Protein AF-A0A450WK95-F1 (afdb_monomer_lite)

Structure (mmCIF, N/CA/C/O backbone):
data_AF-A0A450WK95-F1
#
_entry.id   AF-A0A450WK95-F1
#
loop_
_atom_site.group_PDB
_atom_site.id
_atom_site.type_symbol
_atom_site.label_atom_id
_atom_site.label_alt_id
_atom_site.label_comp_id
_atom_site.label_asym_id
_atom_site.label_entity_id
_atom_site.label_seq_id
_atom_site.pdbx_PDB_ins_code
_atom_site.Cartn_x
_atom_site.Cartn_y
_atom_site.Cartn_z
_atom_site.occupancy
_atom_site.B_iso_or_equiv
_atom_site.auth_seq_id
_atom_site.auth_comp_id
_atom_site.auth_asym_id
_atom_site.auth_atom_id
_atom_site.pdbx_PDB_model_num
ATOM 1 N N . MET A 1 1 ? -10.518 27.327 15.192 1.00 36.97 1 MET A N 1
ATOM 2 C CA . MET A 1 1 ? -9.551 26.587 14.345 1.00 36.97 1 MET A CA 1
ATOM 3 C C . MET A 1 1 ? -9.726 25.100 14.624 1.00 36.97 1 MET A C 1
ATOM 5 O O . MET A 1 1 ? -9.464 24.674 15.739 1.00 36.97 1 MET A O 1
ATOM 9 N N . TRP A 1 2 ? -10.289 24.342 13.680 1.00 38.38 2 TRP A N 1
ATOM 10 C CA . TRP A 1 2 ? -10.751 22.959 13.871 1.00 38.38 2 TRP A CA 1
ATOM 11 C C . TRP A 1 2 ? -9.592 21.970 14.112 1.00 38.38 2 TRP A C 1
ATOM 13 O O . TRP A 1 2 ? -9.174 21.252 13.209 1.00 38.38 2 TRP A O 1
ATOM 23 N N . LYS A 1 3 ? -9.077 21.894 15.345 1.00 41.16 3 LYS A N 1
ATOM 24 C CA . LYS A 1 3 ? -8.392 20.694 15.849 1.00 41.16 3 LYS A CA 1
ATOM 25 C C . LYS A 1 3 ? -9.457 19.696 16.312 1.00 41.16 3 LYS A C 1
ATOM 27 O O . LYS A 1 3 ? -9.735 19.563 17.499 1.00 41.16 3 LYS A O 1
ATOM 32 N N . GLY A 1 4 ? -10.090 19.027 15.353 1.00 50.75 4 GLY A N 1
ATOM 33 C CA . GLY A 1 4 ? -10.921 17.861 15.629 1.00 50.75 4 GLY A CA 1
ATOM 34 C C . GLY A 1 4 ? -10.053 16.660 16.012 1.00 50.75 4 GLY A C 1
ATOM 35 O O . GLY A 1 4 ? -9.305 16.145 15.186 1.00 50.75 4 GLY A O 1
ATOM 36 N N . SER A 1 5 ? -10.151 16.261 17.281 1.00 66.12 5 SER A N 1
ATOM 37 C CA . SER A 1 5 ? -10.325 14.867 17.718 1.00 66.12 5 SER A CA 1
ATOM 38 C C . SER A 1 5 ? -9.433 13.786 17.076 1.00 66.12 5 SER A C 1
ATOM 40 O O . SER A 1 5 ? -9.792 13.141 16.095 1.00 66.12 5 SER A O 1
ATOM 42 N N . ASN A 1 6 ? -8.301 13.499 17.734 1.00 72.25 6 ASN A N 1
ATOM 43 C CA . ASN A 1 6 ? -7.588 12.208 17.769 1.00 72.25 6 ASN A CA 1
ATOM 44 C C . ASN A 1 6 ? -7.169 11.527 16.445 1.00 72.25 6 ASN A C 1
ATOM 46 O O . ASN A 1 6 ? -6.565 10.460 16.517 1.00 72.25 6 ASN A O 1
ATOM 50 N N . CYS A 1 7 ? -7.431 12.087 15.258 1.00 85.94 7 CYS A N 1
ATOM 51 C CA . CYS A 1 7 ? -6.988 11.570 13.951 1.00 85.94 7 CYS A CA 1
ATOM 52 C C . CYS A 1 7 ? -7.193 10.047 13.797 1.00 85.94 7 CYS A C 1
ATOM 54 O O . CYS A 1 7 ? -6.270 9.308 13.463 1.00 85.94 7 CYS A O 1
ATOM 56 N N . HIS A 1 8 ? -8.401 9.565 14.110 1.00 86.25 8 HIS A N 1
ATOM 57 C CA . HIS A 1 8 ? -8.725 8.132 14.193 1.00 86.25 8 HIS A CA 1
ATOM 58 C C . HIS A 1 8 ? -8.556 7.361 12.877 1.00 86.25 8 HIS A C 1
ATOM 60 O O . HIS A 1 8 ? -8.279 6.162 12.913 1.00 86.25 8 HIS A O 1
ATOM 66 N N . CYS A 1 9 ? -8.674 8.050 11.742 1.00 88.62 9 CYS A N 1
ATOM 67 C CA . CYS A 1 9 ? -8.510 7.473 10.413 1.00 88.62 9 CYS A CA 1
ATOM 68 C C . CYS A 1 9 ? -7.045 7.211 10.041 1.00 88.62 9 CYS A C 1
ATOM 70 O O . CYS A 1 9 ? -6.789 6.345 9.210 1.00 88.62 9 CYS A O 1
ATOM 72 N N . ASP A 1 10 ? -6.095 7.936 10.638 1.00 91.56 10 ASP A N 1
ATOM 73 C CA . ASP A 1 10 ? -4.665 7.784 10.377 1.00 91.56 10 ASP A CA 1
ATOM 74 C C . ASP A 1 10 ? -4.066 6.737 11.320 1.00 91.56 10 ASP A C 1
ATOM 76 O O . ASP A 1 10 ? -4.129 6.859 12.548 1.00 91.56 10 ASP A O 1
ATOM 80 N N . ALA A 1 11 ? -3.399 5.731 10.759 1.00 91.12 11 ALA A N 1
ATOM 81 C CA . ALA A 1 11 ? -2.652 4.751 11.540 1.00 91.12 11 ALA A CA 1
ATOM 82 C C . ALA A 1 11 ? -1.567 5.407 12.419 1.00 91.12 11 ALA A C 1
ATOM 84 O O . ALA A 1 11 ? -1.266 4.905 13.505 1.00 91.12 11 ALA A O 1
ATOM 85 N N . SER A 1 12 ? -1.020 6.556 12.007 1.00 88.75 12 SER A N 1
ATOM 86 C CA . SER A 1 12 ? -0.011 7.302 12.772 1.00 88.75 12 SER A CA 1
ATOM 87 C C . SER A 1 12 ? -0.597 8.315 13.760 1.00 88.75 12 SER A C 1
ATOM 89 O O . SER A 1 12 ? 0.159 8.848 14.569 1.00 88.75 12 SER A O 1
ATOM 91 N N . ARG A 1 13 ? -1.913 8.580 13.724 1.00 88.38 13 ARG A N 1
ATOM 92 C CA . ARG A 1 13 ? -2.605 9.590 14.554 1.00 88.38 13 ARG A CA 1
ATOM 93 C C . ARG A 1 13 ? -2.075 11.022 14.405 1.00 88.38 13 ARG A C 1
ATOM 95 O O . ARG A 1 13 ? -2.223 11.828 15.321 1.00 88.38 13 ARG A O 1
ATOM 102 N N . ARG A 1 14 ? -1.451 11.356 13.276 1.00 89.19 14 ARG A N 1
ATOM 103 C CA . ARG A 1 14 ? -0.835 12.673 13.049 1.00 89.19 14 ARG A CA 1
ATOM 104 C C . ARG A 1 14 ? -1.712 13.579 12.206 1.00 89.19 14 ARG A C 1
ATOM 106 O O . ARG A 1 14 ? -1.735 14.785 12.436 1.00 89.19 14 ARG A O 1
ATOM 113 N N . LEU A 1 15 ? -2.395 13.005 11.219 1.00 90.62 15 LEU A N 1
ATOM 114 C CA . LEU A 1 15 ? -3.121 13.770 10.215 1.00 90.62 15 LEU A CA 1
ATOM 115 C C . LEU A 1 15 ? -4.631 13.522 10.316 1.00 90.62 15 LEU A C 1
ATOM 117 O O . LEU A 1 15 ? -5.055 12.365 10.334 1.00 90.62 15 LEU A O 1
ATOM 121 N N . PRO A 1 16 ? -5.470 14.577 10.332 1.00 91.06 16 PRO A N 1
ATOM 122 C CA . PRO A 1 16 ? -6.898 14.405 10.100 1.00 91.06 16 PRO A CA 1
ATOM 123 C C . PRO A 1 16 ? -7.137 13.941 8.657 1.00 91.06 16 PRO A C 1
ATOM 125 O O . PRO A 1 16 ? -6.295 14.139 7.779 1.00 91.06 16 PRO A O 1
ATOM 128 N N . PHE A 1 17 ? -8.315 13.377 8.391 1.00 89.44 17 PHE A N 1
ATOM 129 C CA . PHE A 1 17 ? -8.663 12.814 7.082 1.00 89.44 17 PHE A CA 1
ATOM 130 C C . PHE A 1 17 ? -8.422 13.784 5.911 1.00 89.44 17 PHE A C 1
ATOM 132 O O . PHE A 1 17 ? -7.827 13.410 4.904 1.00 89.44 17 PHE A O 1
ATOM 139 N N . SER A 1 18 ? -8.793 15.057 6.064 1.00 92.00 18 SER A N 1
ATOM 140 C CA . SER A 1 18 ? -8.560 16.092 5.047 1.00 92.00 18 SER A CA 1
ATOM 141 C C . SER A 1 18 ? -7.074 16.311 4.743 1.00 92.00 18 SER A C 1
ATOM 143 O O . SER A 1 18 ? -6.690 16.474 3.586 1.00 92.00 18 SER A O 1
ATOM 145 N N . ALA A 1 19 ? -6.213 16.263 5.761 1.00 93.00 19 ALA A N 1
ATOM 146 C CA . ALA A 1 19 ? -4.771 16.383 5.580 1.00 93.00 19 ALA A CA 1
ATOM 147 C C . ALA A 1 19 ? -4.160 15.114 4.966 1.00 93.00 19 ALA A C 1
ATOM 149 O O . ALA A 1 19 ? -3.219 15.219 4.181 1.00 93.00 19 ALA A O 1
ATOM 150 N N . MET A 1 20 ? -4.712 13.931 5.264 1.00 93.75 20 MET A N 1
ATOM 151 C CA . MET A 1 20 ? -4.327 12.688 4.588 1.00 93.75 20 MET A CA 1
ATOM 152 C C . MET A 1 20 ? -4.628 12.751 3.090 1.00 93.75 20 MET A C 1
ATOM 154 O O . MET A 1 20 ? -3.765 12.408 2.288 1.00 93.75 20 MET A O 1
ATOM 158 N N . LEU A 1 21 ? -5.809 13.244 2.703 1.00 93.75 21 LEU A N 1
ATOM 159 C CA . LEU A 1 21 ? -6.152 13.455 1.294 1.00 93.75 21 LEU A CA 1
ATOM 160 C C . LEU A 1 21 ? -5.193 14.444 0.623 1.00 93.75 21 LEU A C 1
ATOM 162 O O . LEU A 1 21 ? -4.692 14.174 -0.465 1.00 93.75 21 LEU A O 1
ATOM 166 N N . GLY A 1 22 ? -4.871 15.553 1.298 1.00 95.12 22 GLY A N 1
ATOM 167 C CA . GLY A 1 22 ? -3.876 16.508 0.807 1.00 95.12 22 GLY A CA 1
ATOM 168 C C . GLY A 1 22 ? -2.486 15.886 0.624 1.00 95.12 22 GLY A C 1
ATOM 169 O O . GLY A 1 22 ? -1.809 16.176 -0.361 1.00 95.12 22 GLY A O 1
ATOM 170 N N . LEU A 1 23 ? -2.061 15.005 1.536 1.00 94.06 23 LEU A N 1
ATOM 171 C CA . LEU A 1 23 ? -0.796 14.276 1.419 1.00 94.06 23 LEU A CA 1
ATOM 172 C C . LEU A 1 23 ? -0.819 13.271 0.261 1.00 94.06 23 LEU A C 1
ATOM 174 O O . LEU A 1 23 ? 0.139 13.212 -0.506 1.00 94.06 23 LEU A O 1
ATOM 178 N N . ALA A 1 24 ? -1.908 12.517 0.112 1.00 94.25 24 ALA A N 1
ATOM 179 C CA . ALA A 1 24 ? -2.086 11.572 -0.985 1.00 94.25 24 ALA A CA 1
ATOM 180 C C . ALA A 1 24 ? -2.036 12.288 -2.343 1.00 94.25 24 ALA A C 1
ATOM 182 O O . ALA A 1 24 ? -1.280 11.883 -3.221 1.00 94.25 24 ALA A O 1
ATOM 183 N N . MET A 1 25 ? -2.743 13.413 -2.484 1.00 94.12 25 MET A N 1
ATOM 184 C CA . MET A 1 25 ? -2.718 14.212 -3.710 1.00 94.12 25 MET A CA 1
ATOM 185 C C . MET A 1 25 ? -1.311 14.733 -4.030 1.00 94.12 25 MET A C 1
ATOM 187 O O . MET A 1 25 ? -0.877 14.671 -5.174 1.00 94.12 25 MET A O 1
ATOM 191 N N . ARG A 1 26 ? -0.553 15.200 -3.028 1.00 92.94 26 ARG A N 1
ATOM 192 C CA . ARG A 1 26 ? 0.845 15.622 -3.234 1.00 92.94 26 ARG A CA 1
ATOM 193 C C . ARG A 1 26 ? 1.740 14.464 -3.669 1.00 92.94 26 ARG A C 1
ATOM 195 O O . ARG A 1 26 ? 2.560 14.659 -4.558 1.00 92.94 26 ARG A O 1
ATOM 202 N N . SER A 1 27 ? 1.569 13.278 -3.078 1.00 90.50 27 SER A N 1
ATOM 203 C CA . SER A 1 27 ? 2.288 12.067 -3.502 1.00 90.50 27 SER A CA 1
ATOM 204 C C . SER A 1 27 ? 2.005 11.749 -4.968 1.00 90.50 27 SER A C 1
ATOM 206 O O . SER A 1 27 ? 2.937 11.494 -5.725 1.00 90.50 27 SER A O 1
ATOM 208 N N . PHE A 1 28 ? 0.741 11.845 -5.384 1.00 90.62 28 PHE A N 1
ATOM 209 C CA . PHE A 1 28 ? 0.352 11.633 -6.774 1.00 90.62 28 PHE A CA 1
ATOM 210 C C . PHE A 1 28 ? 0.951 12.683 -7.712 1.00 90.62 28 PHE A C 1
ATOM 212 O O . PHE A 1 28 ? 1.536 12.332 -8.725 1.00 90.62 28 PHE A O 1
ATOM 219 N N . LEU A 1 29 ? 0.880 13.967 -7.359 1.00 89.06 29 LEU A N 1
ATOM 220 C CA . LEU A 1 29 ? 1.415 15.044 -8.196 1.00 89.06 29 LEU A CA 1
ATOM 221 C C . LEU A 1 29 ? 2.944 15.005 -8.331 1.00 89.06 29 LEU A C 1
ATOM 223 O O . LEU A 1 29 ? 3.469 15.359 -9.379 1.00 89.06 29 LEU A O 1
ATOM 227 N N . MET A 1 30 ? 3.663 14.605 -7.279 1.00 85.44 30 MET A N 1
ATOM 228 C CA . MET A 1 30 ? 5.129 14.548 -7.300 1.00 85.44 30 MET A CA 1
ATOM 229 C C . MET A 1 30 ? 5.665 13.232 -7.869 1.00 85.44 30 MET A C 1
ATOM 231 O O . MET A 1 30 ? 6.707 13.222 -8.516 1.00 85.44 30 MET A O 1
ATOM 235 N N . GLY A 1 31 ? 4.997 12.115 -7.575 1.00 78.12 31 GLY A N 1
ATOM 236 C CA . GLY A 1 31 ? 5.483 10.770 -7.881 1.00 78.12 31 GLY A CA 1
ATOM 237 C C . GLY A 1 31 ? 4.694 10.018 -8.949 1.00 78.12 31 GLY A C 1
ATOM 238 O O . GLY A 1 31 ? 5.181 8.988 -9.404 1.00 78.12 31 GLY A O 1
ATOM 239 N N . GLY A 1 32 ? 3.508 10.496 -9.333 1.00 87.06 32 GLY A N 1
ATOM 240 C CA . GLY A 1 32 ? 2.567 9.802 -10.225 1.00 87.06 32 GLY A CA 1
ATOM 241 C C . GLY A 1 32 ? 1.784 8.669 -9.554 1.00 87.06 32 GLY A C 1
ATOM 242 O O . GLY A 1 32 ? 1.086 7.911 -10.223 1.00 87.06 32 GLY A O 1
ATOM 243 N N . GLU A 1 33 ? 1.919 8.513 -8.235 1.00 90.12 33 GLU A N 1
ATOM 244 C CA . GLU A 1 33 ? 1.431 7.336 -7.522 1.00 90.12 33 GLU A CA 1
ATOM 245 C C . GLU A 1 33 ? 1.085 7.620 -6.054 1.00 90.12 33 GLU A C 1
ATOM 247 O O . GLU A 1 33 ? 1.651 8.491 -5.379 1.00 90.12 33 GLU A O 1
ATOM 252 N N . ILE A 1 34 ? 0.140 6.835 -5.544 1.00 93.62 34 ILE A N 1
ATOM 253 C CA . ILE A 1 34 ? -0.278 6.819 -4.146 1.00 93.62 34 ILE A CA 1
ATOM 254 C C . ILE A 1 34 ? -0.213 5.380 -3.661 1.00 93.62 34 ILE A C 1
ATOM 256 O O . ILE A 1 34 ? -0.862 4.495 -4.220 1.00 93.62 34 ILE A O 1
ATOM 260 N N . LEU A 1 35 ? 0.509 5.171 -2.564 1.00 94.12 35 LEU A N 1
ATOM 261 C CA . LEU A 1 35 ? 0.550 3.901 -1.859 1.00 94.12 35 LEU A CA 1
ATOM 262 C C . LEU A 1 35 ? 0.008 4.081 -0.442 1.00 94.12 35 LEU A C 1
ATOM 264 O O . LEU A 1 35 ? 0.453 4.947 0.314 1.00 94.12 35 LEU A O 1
ATOM 268 N N . ALA A 1 36 ? -0.950 3.246 -0.059 1.00 95.75 36 ALA A N 1
ATOM 269 C CA . ALA A 1 36 ? -1.476 3.210 1.293 1.00 95.75 36 ALA A CA 1
ATOM 270 C C . ALA A 1 36 ? -1.866 1.790 1.714 1.00 95.75 36 ALA A C 1
ATOM 272 O O . ALA A 1 36 ? -2.217 0.949 0.888 1.00 95.75 36 ALA A O 1
ATOM 273 N N . THR A 1 37 ? -1.838 1.526 3.016 1.00 95.69 37 THR A N 1
ATOM 274 C CA . THR A 1 37 ? -2.309 0.271 3.610 1.00 95.69 37 THR A CA 1
ATOM 275 C C . THR A 1 37 ? -3.508 0.520 4.515 1.00 95.69 37 THR A C 1
ATOM 277 O O . THR A 1 37 ? -3.575 1.520 5.228 1.00 95.69 37 THR A O 1
ATOM 280 N N . ALA A 1 38 ? -4.469 -0.400 4.484 1.00 94.75 38 ALA A N 1
ATOM 281 C CA . ALA A 1 38 ? -5.612 -0.441 5.384 1.00 94.75 38 ALA A CA 1
ATOM 282 C C . ALA A 1 38 ? -5.301 -1.397 6.543 1.00 94.75 38 ALA A C 1
ATOM 284 O O . 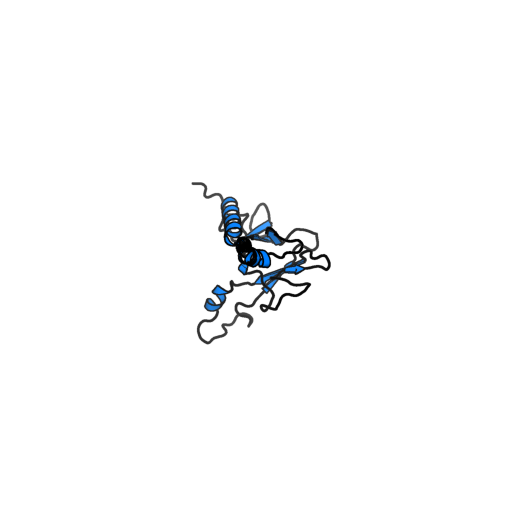ALA A 1 38 ? -5.452 -2.616 6.445 1.00 94.75 38 ALA A O 1
ATOM 285 N N . GLU A 1 39 ? -4.845 -0.834 7.652 1.00 91.81 39 GLU A N 1
ATOM 286 C CA . GLU A 1 39 ? -4.517 -1.557 8.874 1.00 91.81 39 GLU A CA 1
ATOM 287 C C . GLU A 1 39 ? -5.777 -1.817 9.713 1.00 91.81 39 GLU A C 1
ATOM 289 O O . GLU A 1 39 ? -6.789 -1.116 9.606 1.00 91.81 39 GLU A O 1
ATOM 294 N N . TRP A 1 40 ? -5.738 -2.863 10.540 1.00 91.19 40 TRP A N 1
ATOM 295 C CA . TRP A 1 40 ? -6.796 -3.181 11.498 1.00 91.19 40 TRP A CA 1
ATOM 296 C C . TRP A 1 40 ? -6.250 -3.050 12.915 1.00 91.19 40 TRP A C 1
ATOM 298 O O . TRP A 1 40 ? -5.424 -3.844 13.352 1.00 91.19 40 TRP A O 1
ATOM 308 N N . LEU A 1 41 ? -6.699 -2.020 13.621 1.00 89.44 41 LEU A N 1
ATOM 309 C CA . LEU A 1 41 ? -6.172 -1.583 14.904 1.00 89.44 41 LEU A CA 1
ATOM 310 C C . LEU A 1 41 ? -7.326 -1.514 15.914 1.00 89.44 41 LEU A C 1
ATOM 312 O O . LEU A 1 41 ? -7.833 -0.437 16.226 1.00 89.44 41 LEU A O 1
ATOM 316 N N . SER A 1 42 ? -7.753 -2.678 16.411 1.00 83.75 42 SER A N 1
ATOM 317 C CA . SER A 1 42 ? -8.900 -2.826 17.326 1.00 83.75 42 SER A CA 1
ATOM 318 C C . SER A 1 42 ? -8.690 -2.150 18.683 1.00 83.75 42 SER A C 1
ATOM 320 O O . SER A 1 42 ? -9.620 -1.582 19.246 1.00 83.75 42 SER A O 1
ATOM 322 N N . ASN A 1 43 ? -7.457 -2.136 19.190 1.00 79.12 43 ASN A N 1
ATOM 323 C CA . ASN A 1 43 ? -7.154 -1.740 20.573 1.00 79.12 43 ASN A CA 1
ATOM 324 C C . ASN A 1 43 ? -6.943 -0.228 20.740 1.00 79.12 43 ASN A C 1
ATOM 326 O O . ASN A 1 43 ? -6.163 0.218 21.574 1.00 79.12 43 ASN A O 1
ATOM 330 N N . ARG A 1 44 ? -7.589 0.578 19.895 1.00 77.25 44 ARG A N 1
ATOM 331 C CA . ARG A 1 44 ? -7.354 2.023 19.815 1.00 77.25 44 ARG A CA 1
ATOM 332 C C . ARG A 1 44 ? -8.461 2.887 20.422 1.00 77.25 44 ARG A C 1
ATOM 334 O O . ARG A 1 44 ? -8.329 4.107 20.376 1.00 77.25 44 ARG A O 1
ATOM 341 N N . GLY A 1 45 ? -9.507 2.272 20.984 1.00 73.81 45 GLY A N 1
ATOM 342 C CA . GLY A 1 45 ? -10.632 2.982 21.610 1.00 73.81 45 GLY A CA 1
ATOM 343 C C . GLY A 1 45 ? -11.485 3.765 20.607 1.00 73.81 45 GLY A C 1
ATOM 344 O O . GLY A 1 45 ? -12.023 4.818 20.932 1.00 73.81 45 GLY A O 1
ATOM 345 N N . ASN A 1 46 ? -11.551 3.290 19.362 1.00 75.38 46 ASN A N 1
ATOM 346 C CA . ASN A 1 46 ? -12.232 3.955 18.255 1.00 75.38 46 ASN A CA 1
ATOM 347 C C . ASN A 1 46 ? -13.567 3.273 17.959 1.00 75.38 46 ASN A C 1
ATOM 349 O O . ASN A 1 46 ? -13.678 2.061 18.106 1.00 75.38 46 ASN A O 1
ATOM 353 N N . TYR A 1 47 ? -14.513 4.019 17.384 1.00 80.44 47 TYR A N 1
ATOM 354 C CA . TYR A 1 47 ? -15.743 3.452 16.813 1.00 80.44 47 TYR A CA 1
ATOM 355 C C . TYR A 1 47 ? -15.488 2.444 15.677 1.00 80.44 47 TYR A C 1
ATOM 357 O O . TYR A 1 47 ? -16.351 1.634 15.361 1.00 80.44 47 TYR A O 1
ATOM 365 N N . TYR A 1 48 ? -14.311 2.493 15.049 1.00 85.50 48 TYR A N 1
ATOM 366 C CA . TYR A 1 48 ? -13.906 1.598 13.972 1.00 85.50 48 TYR A CA 1
ATOM 367 C C . TYR A 1 48 ? -12.441 1.183 14.129 1.00 85.50 48 TYR A C 1
ATOM 369 O O . TYR A 1 48 ? -11.585 1.979 14.518 1.00 85.50 48 TYR A O 1
ATOM 377 N N . ALA A 1 49 ? -12.138 -0.065 13.775 1.00 89.88 49 ALA A N 1
ATOM 378 C CA . ALA A 1 49 ? -10.781 -0.604 13.848 1.00 89.88 49 ALA A CA 1
ATOM 379 C C . ALA A 1 49 ? -9.941 -0.308 12.593 1.00 89.88 49 ALA A C 1
ATOM 381 O O . ALA A 1 49 ? -8.719 -0.408 12.634 1.00 89.88 49 ALA A O 1
ATOM 382 N N . THR A 1 50 ? -10.563 0.041 11.463 1.00 90.00 50 THR A N 1
ATOM 383 C CA . THR A 1 50 ? -9.826 0.278 10.212 1.00 90.00 50 THR A CA 1
ATOM 384 C C . THR A 1 50 ? -9.104 1.623 10.243 1.00 90.00 50 THR A C 1
ATOM 386 O O . THR A 1 50 ? -9.747 2.658 10.370 1.00 90.00 50 THR A O 1
ATOM 389 N N . ALA A 1 51 ? -7.787 1.619 10.060 1.00 92.25 51 ALA A N 1
ATOM 390 C CA . ALA A 1 51 ? -6.988 2.832 9.921 1.00 92.25 51 ALA A CA 1
ATOM 391 C C . ALA A 1 51 ? -6.175 2.784 8.627 1.00 92.25 51 ALA A C 1
ATOM 393 O O . ALA A 1 51 ? -5.716 1.724 8.212 1.00 92.25 51 ALA A O 1
ATOM 394 N N . ILE A 1 52 ? -5.993 3.933 7.986 1.00 93.81 52 ILE A N 1
ATOM 395 C CA . ILE A 1 52 ? -5.230 4.052 6.747 1.00 93.81 52 ILE A CA 1
ATOM 396 C C . ILE A 1 52 ? -3.838 4.573 7.088 1.00 93.81 52 ILE A C 1
ATOM 398 O O . ILE A 1 52 ? -3.681 5.535 7.842 1.00 93.81 52 ILE A O 1
ATOM 402 N N . ARG A 1 53 ? -2.816 3.957 6.505 1.00 94.00 53 ARG A N 1
ATOM 403 C CA . ARG A 1 53 ? -1.437 4.429 6.559 1.00 94.00 53 ARG A CA 1
ATOM 404 C C . ARG A 1 53 ? -0.991 4.778 5.150 1.00 94.00 53 ARG A C 1
ATOM 406 O O . ARG A 1 53 ? -0.878 3.895 4.309 1.00 94.00 53 ARG A O 1
ATOM 413 N N . ILE A 1 54 ? -0.728 6.056 4.892 1.00 94.62 54 ILE A N 1
ATOM 414 C CA . ILE A 1 54 ? -0.095 6.477 3.636 1.00 94.62 54 ILE A CA 1
ATOM 415 C C . ILE A 1 54 ? 1.392 6.143 3.736 1.00 94.62 54 ILE A C 1
ATOM 417 O O . ILE A 1 54 ? 2.051 6.484 4.721 1.00 94.62 54 ILE A O 1
ATOM 421 N N . ILE A 1 55 ? 1.908 5.444 2.734 1.00 92.56 55 ILE A N 1
ATOM 422 C CA . ILE A 1 55 ? 3.290 4.981 2.671 1.00 92.56 55 ILE A CA 1
ATOM 423 C C . ILE A 1 55 ? 3.963 5.691 1.508 1.00 92.56 55 ILE A C 1
ATOM 425 O O . ILE A 1 55 ? 3.378 5.853 0.442 1.00 92.56 55 ILE A O 1
ATOM 429 N N . HIS A 1 56 ? 5.208 6.115 1.714 1.00 89.56 56 HIS A N 1
ATOM 430 C CA . HIS A 1 56 ? 5.974 6.710 0.633 1.00 89.56 56 HIS A CA 1
ATOM 431 C C . HIS A 1 56 ? 6.205 5.669 -0.480 1.00 89.56 56 HIS A C 1
ATOM 433 O O . HIS A 1 56 ? 6.800 4.625 -0.195 1.00 89.56 56 HIS A O 1
ATOM 439 N N . PRO A 1 57 ? 5.810 5.942 -1.732 1.00 89.12 57 PRO A N 1
ATOM 440 C CA . PRO A 1 57 ? 5.876 4.955 -2.807 1.00 89.12 57 PRO A CA 1
ATOM 441 C C . PRO A 1 57 ? 7.288 4.451 -3.129 1.00 89.12 57 PRO A C 1
ATOM 443 O O . PRO A 1 57 ? 7.468 3.279 -3.411 1.00 89.12 57 PRO A O 1
ATOM 446 N N . ALA A 1 58 ? 8.330 5.273 -2.939 1.00 86.38 58 ALA A N 1
ATOM 447 C CA . ALA A 1 58 ? 9.729 4.829 -3.089 1.00 86.38 58 ALA A CA 1
ATOM 448 C C . ALA A 1 58 ? 10.175 3.714 -2.112 1.00 86.38 58 ALA A C 1
ATOM 450 O O . ALA A 1 58 ? 11.304 3.241 -2.201 1.00 86.38 58 ALA A O 1
ATOM 451 N N . ARG A 1 59 ? 9.330 3.317 -1.151 1.00 87.50 59 ARG A N 1
ATOM 452 C CA . ARG A 1 59 ? 9.557 2.133 -0.306 1.00 87.50 59 ARG A CA 1
ATOM 453 C C . ARG A 1 59 ? 9.095 0.836 -0.969 1.00 87.50 59 ARG A C 1
ATOM 455 O O . ARG A 1 59 ? 9.416 -0.235 -0.464 1.00 87.50 59 ARG A O 1
ATOM 462 N N . LEU A 1 60 ? 8.302 0.918 -2.030 1.00 89.69 60 LEU A N 1
ATOM 463 C CA . LEU A 1 60 ? 7.862 -0.228 -2.803 1.00 89.69 60 LEU A CA 1
ATOM 464 C C . LEU A 1 60 ? 9.010 -0.618 -3.740 1.00 89.69 60 LEU A C 1
ATOM 466 O O . LEU A 1 60 ? 9.353 0.124 -4.653 1.00 89.69 60 LEU A O 1
ATOM 470 N N . CYS A 1 61 ? 9.670 -1.735 -3.455 1.00 88.25 61 CYS A N 1
ATOM 471 C CA . CYS A 1 61 ? 10.743 -2.256 -4.297 1.00 88.25 61 CYS A CA 1
ATOM 472 C C . CYS A 1 61 ? 10.898 -3.764 -4.102 1.00 88.25 61 CYS A C 1
ATOM 474 O O . CYS A 1 61 ? 10.366 -4.347 -3.150 1.00 88.25 61 CYS A O 1
ATOM 476 N N . ASN A 1 62 ? 11.608 -4.406 -5.027 1.00 90.19 62 ASN A N 1
ATOM 477 C CA . ASN A 1 62 ? 11.858 -5.838 -4.941 1.00 90.19 62 ASN A CA 1
ATOM 478 C C . ASN A 1 62 ? 12.706 -6.149 -3.695 1.00 90.19 62 ASN A C 1
ATOM 480 O O . ASN A 1 62 ? 13.650 -5.412 -3.399 1.00 90.19 62 ASN A O 1
ATOM 484 N N . PRO A 1 63 ? 12.415 -7.240 -2.964 1.00 87.25 63 PRO A N 1
ATOM 485 C CA . PRO A 1 63 ? 13.254 -7.676 -1.857 1.00 87.25 63 PRO A CA 1
ATOM 486 C C . PRO A 1 63 ? 14.704 -7.870 -2.298 1.00 87.25 63 PRO A C 1
ATOM 488 O O . PRO A 1 63 ? 14.960 -8.465 -3.348 1.00 87.25 63 PRO A O 1
ATOM 491 N N . ASN A 1 64 ? 15.642 -7.390 -1.484 1.00 83.38 64 ASN A N 1
ATO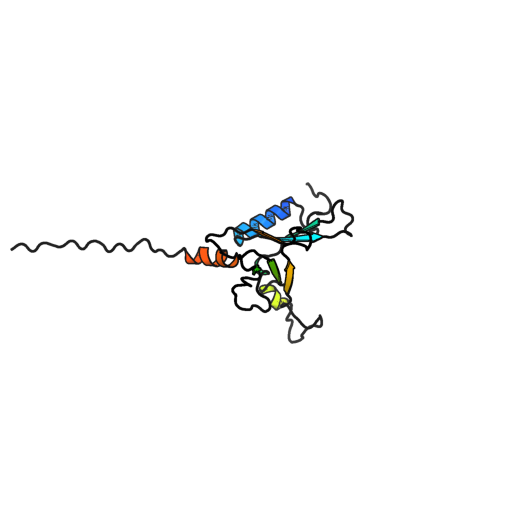M 492 C CA . ASN A 1 64 ? 17.079 -7.364 -1.777 1.00 83.38 64 ASN A CA 1
ATOM 493 C C . ASN A 1 64 ? 17.426 -6.635 -3.087 1.00 83.38 64 ASN A C 1
ATOM 495 O O . ASN A 1 64 ? 18.430 -6.970 -3.710 1.00 83.38 64 ASN A O 1
ATOM 499 N N . ASP A 1 65 ? 16.571 -5.703 -3.525 1.00 79.12 65 ASP A N 1
ATOM 500 C CA . ASP A 1 65 ? 16.720 -4.926 -4.761 1.00 79.12 65 ASP A CA 1
ATOM 501 C C . ASP A 1 65 ? 16.994 -5.812 -5.996 1.00 79.12 65 ASP A C 1
ATOM 503 O O . ASP A 1 65 ? 17.739 -5.459 -6.910 1.00 79.12 65 ASP A O 1
ATOM 507 N N . ARG A 1 66 ? 16.388 -7.008 -6.017 1.00 84.62 66 ARG A N 1
ATOM 508 C CA . ARG A 1 66 ? 16.496 -7.959 -7.132 1.00 84.62 66 ARG A CA 1
ATOM 509 C C . ARG A 1 66 ? 15.921 -7.370 -8.420 1.00 84.62 66 ARG A C 1
ATOM 511 O O . ARG A 1 66 ? 14.991 -6.566 -8.388 1.00 84.62 66 ARG A O 1
ATOM 518 N N . MET A 1 67 ? 16.432 -7.840 -9.557 1.00 86.69 67 MET A N 1
ATOM 519 C CA . MET A 1 67 ? 15.890 -7.490 -10.871 1.00 86.69 67 MET A CA 1
ATOM 520 C C . MET A 1 67 ? 14.431 -7.932 -11.025 1.00 86.69 67 MET A C 1
ATOM 522 O O . MET A 1 67 ? 14.004 -8.932 -10.443 1.00 86.69 67 MET A O 1
ATOM 526 N N . ASP A 1 68 ? 13.694 -7.180 -11.839 1.00 87.69 68 ASP A N 1
ATOM 527 C CA . ASP A 1 68 ? 12.315 -7.490 -12.192 1.00 87.69 68 ASP A CA 1
ATOM 528 C C . ASP A 1 68 ? 12.203 -8.822 -12.943 1.00 87.69 68 ASP A C 1
ATOM 530 O O . ASP A 1 68 ? 13.070 -9.219 -13.723 1.00 87.69 68 ASP A O 1
ATOM 534 N N . THR A 1 69 ? 11.084 -9.500 -12.718 1.00 88.50 69 THR A N 1
ATOM 535 C CA . THR A 1 69 ? 10.719 -10.776 -13.338 1.00 88.50 69 THR A CA 1
ATOM 536 C C . THR A 1 69 ? 9.316 -10.688 -13.948 1.00 88.50 69 THR A C 1
ATOM 538 O O . THR A 1 69 ? 8.671 -9.636 -13.957 1.00 88.50 69 THR A O 1
ATOM 541 N N . ASP A 1 70 ? 8.812 -11.789 -14.497 1.00 87.06 70 ASP A N 1
ATOM 542 C CA . ASP A 1 70 ? 7.430 -11.879 -14.975 1.00 87.06 70 ASP A CA 1
ATOM 543 C C . ASP A 1 70 ? 6.404 -11.736 -13.834 1.00 87.06 70 ASP A C 1
ATOM 545 O O . ASP A 1 70 ? 5.360 -11.115 -14.023 1.00 87.06 70 ASP A O 1
ATOM 549 N N . ARG A 1 71 ? 6.733 -12.257 -12.646 1.00 89.69 71 ARG A N 1
ATOM 550 C CA . ARG A 1 71 ? 5.849 -12.358 -11.474 1.00 89.69 71 ARG A CA 1
ATOM 551 C C . ARG A 1 71 ? 6.155 -11.377 -10.352 1.00 89.69 71 ARG A C 1
ATOM 553 O O . ARG A 1 71 ? 5.369 -11.282 -9.418 1.00 89.69 71 ARG A O 1
ATOM 560 N N . LEU A 1 72 ? 7.274 -10.666 -10.402 1.00 91.12 72 LEU A N 1
ATOM 561 C CA . LEU A 1 72 ? 7.637 -9.649 -9.418 1.00 91.12 72 LEU A CA 1
ATOM 562 C C . LEU A 1 72 ? 8.254 -8.459 -10.143 1.00 91.12 72 LEU A C 1
ATOM 564 O O . LEU A 1 72 ? 9.317 -8.601 -10.744 1.00 91.12 72 LEU A O 1
ATOM 568 N N . ARG A 1 73 ? 7.585 -7.306 -10.090 1.00 89.75 73 ARG A N 1
ATOM 569 C CA . ARG A 1 73 ? 8.030 -6.072 -10.747 1.00 89.75 73 ARG A CA 1
ATOM 570 C C . ARG A 1 73 ? 7.873 -4.892 -9.818 1.00 89.75 73 ARG A C 1
ATOM 572 O O . ARG A 1 73 ? 6.773 -4.690 -9.301 1.00 89.75 73 ARG A O 1
ATOM 579 N N . ALA A 1 74 ? 8.925 -4.101 -9.638 1.00 87.19 74 ALA A N 1
ATOM 580 C CA . ALA A 1 74 ? 8.874 -2.882 -8.836 1.00 87.19 74 ALA A CA 1
ATOM 581 C C . ALA A 1 74 ? 8.238 -3.092 -7.444 1.00 87.19 74 ALA A C 1
ATOM 583 O O . ALA A 1 74 ? 7.388 -2.323 -7.005 1.00 87.19 74 ALA A O 1
ATOM 584 N N . GLY A 1 75 ? 8.551 -4.200 -6.775 1.00 89.81 75 GLY A N 1
ATOM 585 C CA . GLY A 1 75 ? 7.994 -4.578 -5.475 1.00 89.81 75 GLY A CA 1
ATOM 586 C C . GLY A 1 75 ? 6.558 -5.105 -5.497 1.00 89.81 75 GLY A C 1
ATOM 587 O O . GLY A 1 75 ? 6.001 -5.345 -4.429 1.00 89.81 75 GLY A O 1
ATOM 588 N N . VAL A 1 76 ? 5.940 -5.308 -6.660 1.00 92.94 76 VAL A N 1
ATOM 589 C CA . VAL A 1 76 ? 4.582 -5.855 -6.795 1.00 92.94 76 VAL A CA 1
ATOM 590 C C . VAL A 1 76 ? 4.648 -7.286 -7.315 1.00 92.94 76 VAL A C 1
ATOM 592 O O . VAL A 1 76 ? 5.152 -7.534 -8.410 1.00 92.94 76 VAL A O 1
ATOM 595 N N . GLU A 1 77 ? 4.112 -8.229 -6.543 1.00 93.81 77 GLU A N 1
ATOM 596 C CA . GLU A 1 77 ? 3.894 -9.598 -7.008 1.00 93.81 77 GLU A CA 1
ATOM 597 C C . GLU A 1 77 ? 2.662 -9.645 -7.910 1.00 93.81 77 GLU A C 1
ATOM 599 O O . GLU A 1 77 ? 1.590 -9.170 -7.526 1.00 93.81 77 GLU A O 1
ATOM 604 N N . LEU A 1 78 ? 2.800 -10.259 -9.077 1.00 92.88 78 LEU A N 1
ATOM 605 C CA . LEU A 1 78 ? 1.770 -10.393 -10.096 1.00 92.88 78 LEU A CA 1
ATOM 606 C C . LEU A 1 78 ? 1.346 -11.859 -10.230 1.00 92.88 78 LEU A C 1
ATOM 608 O O . LEU A 1 78 ? 2.158 -12.779 -10.118 1.00 92.88 78 LEU A O 1
ATOM 612 N N . ASP A 1 79 ? 0.058 -12.067 -10.471 1.00 91.56 79 ASP A N 1
ATOM 613 C CA . ASP A 1 79 ? -0.499 -13.357 -10.867 1.00 91.56 79 ASP A CA 1
ATOM 614 C C . ASP A 1 79 ? -0.263 -13.630 -12.366 1.00 91.56 79 ASP A C 1
ATOM 616 O O . ASP A 1 79 ? 0.181 -12.751 -13.105 1.00 91.56 79 ASP A O 1
ATOM 620 N N . HIS A 1 80 ? -0.605 -14.828 -12.845 1.00 89.44 80 HIS A N 1
ATOM 621 C CA . HIS A 1 80 ? -0.501 -15.210 -14.257 1.00 89.44 80 HIS A CA 1
ATOM 622 C C . HIS A 1 80 ? -1.216 -14.228 -15.201 1.00 89.44 80 HIS A C 1
ATOM 624 O O . HIS A 1 80 ? -0.741 -13.961 -16.301 1.00 89.44 80 HIS A O 1
ATOM 630 N N . HIS A 1 81 ? -2.322 -13.637 -14.746 1.00 88.44 81 HIS A N 1
ATOM 631 C CA . HIS A 1 81 ? -3.083 -12.637 -15.497 1.00 88.44 81 HIS A CA 1
ATOM 632 C C . HIS A 1 81 ? -2.551 -11.198 -15.347 1.00 88.44 81 HIS A C 1
ATOM 634 O O . HIS A 1 81 ? -3.190 -10.259 -15.814 1.00 88.44 81 HIS A O 1
ATOM 640 N N . GLY A 1 82 ? -1.425 -10.988 -14.658 1.00 85.94 82 GLY A N 1
ATOM 641 C CA . GLY A 1 82 ? -0.877 -9.657 -14.376 1.00 85.94 82 GLY A CA 1
ATOM 642 C C . GLY A 1 82 ? -1.600 -8.902 -13.254 1.00 85.94 82 GLY A C 1
ATOM 643 O O . GLY A 1 82 ? -1.325 -7.726 -13.022 1.00 85.94 82 GLY A O 1
ATOM 644 N N . ALA A 1 83 ? -2.523 -9.551 -12.538 1.00 89.69 83 ALA A N 1
ATOM 645 C CA . ALA A 1 83 ? -3.206 -8.946 -11.401 1.00 89.69 83 ALA A CA 1
ATOM 646 C C . ALA A 1 83 ? -2.273 -8.886 -10.174 1.00 89.69 83 ALA A C 1
ATOM 648 O O . ALA A 1 83 ? -1.635 -9.889 -9.851 1.00 89.69 83 ALA A O 1
ATOM 649 N N . PRO A 1 84 ? -2.205 -7.761 -9.438 1.00 92.44 84 PRO A N 1
ATOM 650 C CA . PRO A 1 84 ? -1.366 -7.671 -8.250 1.00 92.44 84 PRO A CA 1
ATOM 651 C C . PRO A 1 84 ? -1.885 -8.589 -7.137 1.00 92.44 84 PRO A C 1
ATOM 653 O O . PRO A 1 84 ? -3.071 -8.560 -6.796 1.00 92.44 84 PRO A O 1
ATOM 656 N N . ARG A 1 85 ? -0.983 -9.371 -6.542 1.00 94.31 85 ARG A N 1
ATOM 657 C CA . ARG A 1 85 ? -1.251 -10.327 -5.460 1.00 94.31 85 ARG A CA 1
ATOM 658 C C . ARG A 1 85 ? -0.724 -9.837 -4.115 1.00 94.31 85 ARG A C 1
ATOM 660 O O . ARG A 1 85 ? -1.417 -9.955 -3.104 1.00 94.31 85 ARG A O 1
ATOM 667 N N . ALA A 1 86 ? 0.479 -9.274 -4.092 1.00 95.31 86 ALA A N 1
ATOM 668 C CA . ALA A 1 86 ? 1.106 -8.742 -2.887 1.00 95.31 86 ALA A CA 1
ATOM 669 C C . ALA A 1 86 ? 2.089 -7.616 -3.216 1.00 95.31 86 ALA A C 1
ATOM 671 O O . ALA A 1 86 ? 2.477 -7.424 -4.364 1.00 95.31 86 ALA A O 1
ATOM 672 N N . TYR A 1 87 ? 2.470 -6.875 -2.183 1.00 9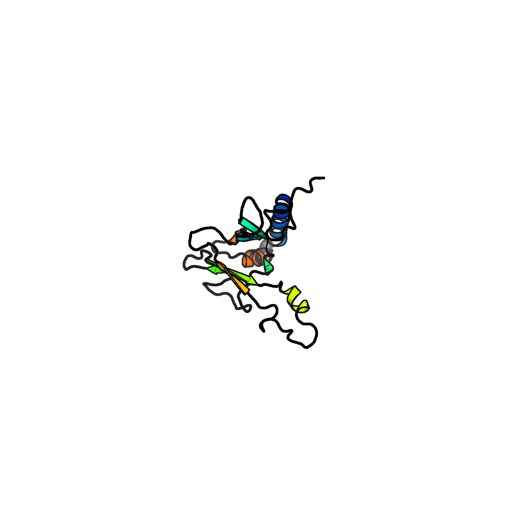5.00 87 TYR A N 1
ATOM 673 C CA . TYR A 1 87 ? 3.358 -5.726 -2.250 1.00 95.00 87 TYR A CA 1
ATOM 674 C C . TYR A 1 87 ? 4.504 -5.916 -1.261 1.00 95.00 87 TYR A C 1
ATOM 676 O O . TYR A 1 87 ? 4.276 -6.257 -0.100 1.00 95.00 87 TYR A O 1
ATOM 684 N N . HIS A 1 88 ? 5.729 -5.675 -1.704 1.00 93.62 88 HIS A N 1
ATOM 685 C CA . HIS A 1 88 ? 6.931 -5.708 -0.884 1.00 93.62 88 HIS A CA 1
ATOM 686 C C . HIS A 1 88 ? 7.318 -4.291 -0.499 1.00 93.62 88 HIS A C 1
ATOM 688 O O . HIS A 1 88 ? 7.824 -3.514 -1.305 1.00 93.62 88 HIS A O 1
ATOM 694 N N . ILE A 1 89 ? 7.067 -3.952 0.759 1.00 91.38 89 ILE A N 1
ATOM 695 C CA . ILE A 1 89 ? 7.292 -2.608 1.270 1.00 91.38 89 ILE A CA 1
ATOM 696 C C . ILE A 1 89 ? 8.521 -2.644 2.167 1.00 91.38 89 ILE A C 1
ATOM 698 O O . ILE A 1 89 ? 8.516 -3.273 3.226 1.00 91.38 89 ILE A O 1
ATOM 702 N N . ARG A 1 90 ? 9.573 -1.942 1.756 1.00 88.31 90 ARG A N 1
ATOM 703 C CA . ARG A 1 90 ? 10.787 -1.736 2.546 1.00 88.31 90 ARG A CA 1
ATOM 704 C C . ARG A 1 90 ? 10.466 -0.967 3.828 1.00 88.31 90 ARG A C 1
ATOM 706 O O . ARG A 1 90 ? 9.600 -0.090 3.818 1.00 88.31 90 ARG A O 1
ATOM 713 N N . GLN A 1 91 ? 11.135 -1.261 4.940 1.00 84.00 91 GLN A N 1
ATOM 714 C CA . GLN A 1 91 ? 10.911 -0.566 6.217 1.00 84.00 91 GLN A CA 1
ATOM 715 C C . GLN A 1 91 ? 11.440 0.878 6.230 1.00 84.00 91 GLN A C 1
ATOM 717 O O . GLN A 1 91 ? 10.736 1.779 6.693 1.00 84.00 91 GLN A O 1
ATOM 722 N N . ALA A 1 92 ? 12.631 1.098 5.676 1.00 78.75 92 ALA A N 1
ATOM 723 C CA . ALA A 1 92 ? 13.274 2.405 5.555 1.00 78.75 92 ALA A CA 1
ATOM 724 C C . ALA A 1 92 ? 13.200 2.935 4.114 1.00 78.75 92 ALA A C 1
ATOM 726 O O . ALA A 1 92 ? 13.035 2.160 3.168 1.00 78.75 92 ALA A O 1
ATOM 727 N N . LEU A 1 93 ? 13.328 4.253 3.932 1.00 76.38 93 LEU A N 1
ATOM 728 C CA . LEU A 1 93 ? 13.592 4.811 2.605 1.00 76.38 93 LEU A CA 1
ATOM 729 C C . LEU A 1 93 ? 15.031 4.487 2.172 1.00 76.38 93 LEU A C 1
ATOM 731 O O . LEU A 1 93 ? 15.909 4.358 3.027 1.00 76.38 93 LEU A O 1
ATOM 735 N N . PRO A 1 94 ? 15.314 4.426 0.858 1.00 66.94 94 PRO A N 1
ATOM 736 C CA . PRO A 1 94 ? 16.679 4.263 0.364 1.00 66.94 94 PRO A CA 1
ATOM 737 C C . PRO A 1 94 ? 17.653 5.322 0.906 1.00 66.94 94 PRO A C 1
ATOM 739 O O . PRO A 1 94 ? 18.787 4.989 1.211 1.00 66.94 94 PRO A O 1
ATOM 742 N N . GLY A 1 95 ? 17.218 6.574 1.093 1.00 64.81 95 GLY A N 1
ATOM 743 C CA . GLY A 1 95 ? 18.051 7.642 1.674 1.00 64.81 95 GLY A CA 1
ATOM 744 C C . GLY A 1 95 ? 18.297 7.510 3.183 1.00 64.81 95 GLY A C 1
ATOM 745 O O . GLY A 1 95 ? 19.353 7.904 3.671 1.00 64.81 95 GLY A O 1
ATOM 746 N N . ASP A 1 96 ? 17.370 6.880 3.908 1.00 61.88 96 ASP A N 1
ATOM 747 C CA . ASP A 1 96 ? 17.469 6.673 5.359 1.00 61.88 96 ASP A CA 1
ATOM 748 C C . ASP A 1 96 ? 18.429 5.528 5.708 1.00 61.88 96 ASP A C 1
ATOM 750 O O . ASP A 1 96 ? 18.779 5.345 6.874 1.00 61.88 96 ASP A O 1
ATOM 754 N N . CYS A 1 97 ? 18.884 4.758 4.709 1.00 57.28 97 CYS A N 1
ATOM 755 C CA . CYS A 1 97 ? 19.833 3.676 4.934 1.00 57.28 97 CYS A CA 1
ATOM 756 C C . CYS A 1 97 ? 21.131 4.182 5.583 1.00 57.28 97 CYS A C 1
ATOM 758 O O . CYS A 1 97 ? 21.655 3.515 6.468 1.00 57.28 97 CYS A O 1
ATOM 760 N N . PHE A 1 98 ? 21.584 5.392 5.234 1.00 56.31 98 PHE A N 1
ATOM 761 C CA . PHE A 1 98 ? 22.791 6.010 5.788 1.00 56.31 98 PHE A CA 1
ATOM 762 C C . PHE A 1 98 ? 22.677 6.371 7.274 1.00 56.31 98 PHE A C 1
ATOM 764 O O . PHE A 1 98 ? 23.690 6.373 7.968 1.00 56.31 98 PHE A O 1
ATOM 771 N N . LEU A 1 99 ? 21.469 6.630 7.789 1.00 54.25 99 LEU A N 1
ATOM 772 C CA . LEU A 1 99 ? 21.256 6.920 9.215 1.00 54.25 99 LEU A CA 1
ATOM 773 C C . LEU A 1 99 ? 21.416 5.670 10.097 1.00 54.25 99 LEU A C 1
ATOM 775 O O . LEU A 1 99 ? 21.714 5.793 11.280 1.00 54.25 99 LEU A O 1
ATOM 779 N N . TYR A 1 100 ? 21.255 4.476 9.517 1.00 50.97 100 TYR A N 1
ATOM 780 C CA . TYR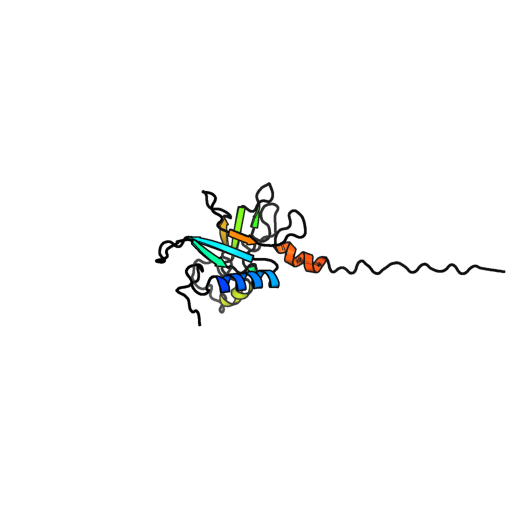 A 1 100 ? 21.414 3.184 10.194 1.00 50.97 100 TYR A CA 1
ATOM 781 C C . TYR A 1 100 ? 22.834 2.604 10.107 1.00 50.97 100 TYR A C 1
ATOM 783 O O . TYR A 1 100 ? 23.089 1.549 10.683 1.00 50.97 100 TYR A O 1
ATOM 791 N N . PHE A 1 101 ? 23.766 3.292 9.440 1.00 52.19 101 PHE A N 1
ATOM 792 C CA . PHE A 1 101 ? 25.190 2.948 9.444 1.00 52.19 101 PHE A CA 1
ATOM 793 C C . PHE A 1 101 ? 26.019 4.014 10.185 1.00 52.19 101 PHE A C 1
ATOM 795 O O . PHE A 1 101 ? 26.856 4.681 9.567 1.00 52.19 101 PHE A O 1
ATOM 802 N N . PRO A 1 102 ? 25.847 4.213 11.507 1.00 41.25 102 PRO A N 1
ATOM 803 C CA . PRO A 1 102 ? 26.854 4.924 12.270 1.00 41.25 102 PRO A CA 1
ATOM 804 C C . PRO A 1 102 ? 28.092 4.019 12.335 1.00 41.25 102 PRO A C 1
ATOM 806 O O . PRO A 1 102 ? 28.068 2.954 12.933 1.00 41.25 102 PRO A O 1
ATOM 809 N N . ARG A 1 103 ? 29.166 4.423 11.652 1.00 41.78 103 ARG A N 1
ATOM 810 C CA . ARG A 1 103 ? 30.565 4.085 11.972 1.00 41.78 103 ARG A CA 1
ATOM 811 C C . ARG A 1 103 ? 30.787 2.683 12.590 1.00 41.78 103 ARG A C 1
ATOM 813 O O . ARG A 1 103 ? 30.947 2.555 13.794 1.00 41.78 103 ARG A O 1
ATOM 820 N N . GLY A 1 104 ? 30.912 1.658 11.748 1.00 41.81 104 GLY A N 1
ATOM 821 C CA . GLY A 1 104 ? 31.655 0.435 12.097 1.00 41.81 104 GLY A CA 1
ATOM 822 C C . GLY A 1 104 ? 30.997 -0.555 13.064 1.00 41.81 104 GLY A C 1
ATOM 823 O O . GLY A 1 104 ? 31.650 -1.518 13.452 1.00 41.81 104 GLY A O 1
ATOM 824 N N . GLU A 1 105 ? 29.727 -0.383 13.412 1.00 39.28 105 GLU A N 1
ATOM 825 C CA . GLU A 1 105 ? 29.020 -1.260 14.344 1.00 39.28 105 GLU A CA 1
ATOM 826 C C . GLU A 1 105 ? 27.678 -1.663 13.728 1.00 39.28 105 GLU A C 1
ATOM 828 O O . GLU A 1 105 ? 26.767 -0.850 13.583 1.00 39.28 105 GLU A O 1
ATOM 833 N N . ALA A 1 106 ? 27.556 -2.931 13.329 1.00 44.84 106 ALA A N 1
ATOM 834 C CA . ALA A 1 106 ? 26.276 -3.545 13.001 1.00 44.84 106 ALA A CA 1
ATOM 835 C C . ALA A 1 106 ? 25.409 -3.556 14.273 1.00 44.84 106 ALA A C 1
ATOM 837 O O . ALA A 1 106 ? 25.4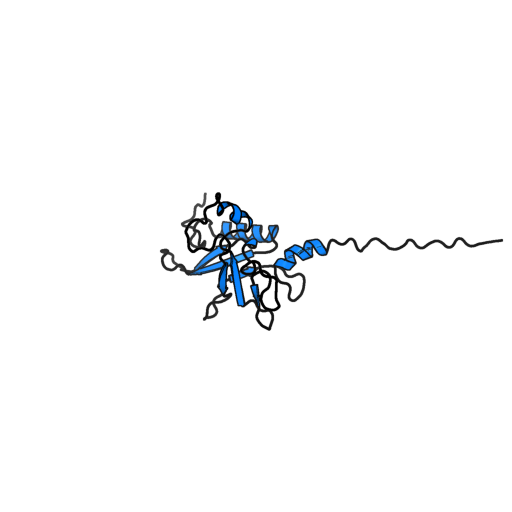76 -4.488 15.073 1.00 44.84 106 ALA A O 1
ATOM 838 N N . SER A 1 107 ? 24.665 -2.475 14.506 1.00 41.78 107 SER A N 1
ATOM 839 C CA . SER A 1 107 ? 23.949 -2.260 15.760 1.00 41.78 107 SER A CA 1
ATOM 840 C C . SER A 1 107 ? 22.733 -3.198 15.837 1.00 41.78 107 SER A C 1
ATOM 842 O O . SER A 1 107 ? 21.699 -2.993 15.206 1.00 41.78 107 SER A O 1
ATOM 844 N N . LEU A 1 108 ? 22.962 -4.317 16.528 1.00 39.78 108 LEU A N 1
ATOM 845 C CA . LEU A 1 108 ? 22.080 -5.114 17.386 1.00 39.78 108 LEU A CA 1
ATOM 846 C C . LEU A 1 108 ? 20.572 -4.794 17.307 1.00 39.78 108 LEU A C 1
ATOM 848 O O . LEU A 1 108 ? 19.989 -4.157 18.181 1.00 39.78 108 LEU A O 1
ATOM 852 N N . GLY A 1 109 ? 19.944 -5.344 16.273 1.00 40.69 109 GLY A N 1
ATOM 853 C CA . GLY A 1 109 ? 18.506 -5.552 16.135 1.00 40.69 109 GLY A CA 1
ATOM 854 C C . GLY A 1 109 ? 18.287 -6.471 14.937 1.00 40.69 109 GLY A C 1
ATOM 855 O O . GLY A 1 109 ? 18.328 -6.018 13.800 1.00 40.69 109 GLY A O 1
ATOM 856 N N . ASP A 1 110 ? 18.189 -7.777 15.183 1.00 38.56 110 ASP A N 1
ATOM 857 C CA . ASP A 1 110 ? 17.934 -8.837 14.195 1.00 38.56 110 ASP A CA 1
ATOM 858 C C . ASP A 1 110 ? 18.768 -8.797 12.896 1.00 38.56 110 ASP A C 1
ATOM 860 O O . ASP A 1 110 ? 18.249 -9.109 11.828 1.00 38.56 110 ASP A O 1
ATOM 864 N N . GLY A 1 111 ? 20.056 -8.427 12.951 1.00 40.34 111 GLY A N 1
ATOM 865 C CA . GLY A 1 111 ? 21.069 -8.707 11.909 1.00 40.34 111 GLY A CA 1
ATOM 866 C C . GLY A 1 111 ? 20.800 -8.208 10.476 1.00 40.34 111 GLY A C 1
ATOM 867 O O . GLY A 1 111 ? 21.612 -8.446 9.586 1.00 40.34 111 GLY A O 1
ATOM 868 N N . ASN A 1 112 ? 19.695 -7.509 10.235 1.00 45.41 112 ASN A N 1
ATOM 869 C CA . ASN A 1 112 ? 19.255 -7.027 8.939 1.00 45.41 112 ASN A CA 1
ATOM 870 C C . ASN A 1 112 ? 19.065 -5.523 9.088 1.00 45.41 112 ASN A C 1
ATOM 872 O O . ASN A 1 112 ? 18.128 -5.079 9.740 1.00 45.41 112 ASN A O 1
ATOM 876 N N . GLY A 1 113 ? 19.985 -4.734 8.533 1.00 53.50 113 GLY A N 1
ATOM 877 C CA . GLY A 1 113 ? 19.904 -3.274 8.567 1.00 53.50 113 GLY A CA 1
ATOM 878 C C . GLY A 1 113 ? 18.707 -2.727 7.758 1.00 53.50 113 GLY A C 1
ATOM 879 O O . GLY A 1 113 ? 17.655 -3.354 7.681 1.00 53.50 113 GLY A O 1
ATOM 880 N N . PRO A 1 114 ? 18.822 -1.580 7.067 1.00 57.44 114 PRO A N 1
ATOM 881 C CA . PRO A 1 114 ? 17.718 -0.923 6.339 1.00 57.44 114 PRO A CA 1
ATOM 882 C C . PRO A 1 114 ? 17.112 -1.736 5.167 1.00 57.44 114 PRO A C 1
ATOM 884 O O . PRO A 1 114 ? 16.353 -1.190 4.368 1.00 57.44 114 PRO A O 1
ATOM 887 N N . TYR A 1 115 ? 17.445 -3.018 5.040 1.00 67.00 115 TYR A N 1
ATOM 888 C CA . TYR A 1 115 ? 17.063 -3.991 4.021 1.00 67.00 115 TYR A CA 1
ATOM 889 C C . TYR A 1 115 ? 16.083 -5.031 4.588 1.00 67.00 115 TYR A C 1
ATOM 891 O O . TYR A 1 115 ? 16.254 -6.235 4.424 1.00 67.00 115 TYR A O 1
ATOM 899 N N . ILE A 1 116 ? 15.050 -4.567 5.291 1.00 82.81 116 ILE A N 1
ATOM 900 C CA . ILE A 1 116 ? 13.924 -5.411 5.697 1.00 82.81 116 ILE A CA 1
ATOM 901 C C . ILE A 1 116 ? 12.720 -5.028 4.842 1.00 82.81 116 ILE A C 1
ATOM 903 O O . ILE A 1 116 ? 12.340 -3.853 4.771 1.00 82.81 116 ILE A O 1
ATOM 907 N N . TRP A 1 117 ? 12.106 -6.025 4.207 1.00 87.94 117 TRP A N 1
ATOM 908 C CA . TRP A 1 117 ? 10.877 -5.874 3.435 1.00 87.94 117 TRP A CA 1
ATOM 909 C C . TRP A 1 117 ? 9.742 -6.619 4.109 1.00 87.94 117 TRP A C 1
ATOM 911 O O . TRP A 1 117 ? 9.852 -7.801 4.429 1.00 87.94 117 TRP A O 1
ATOM 921 N N . THR A 1 118 ? 8.614 -5.939 4.248 1.00 91.88 118 THR A N 1
ATOM 922 C CA . THR A 1 118 ? 7.370 -6.557 4.680 1.00 91.88 118 THR A CA 1
ATOM 923 C C . THR A 1 118 ? 6.541 -6.874 3.447 1.00 91.88 118 THR A C 1
ATOM 9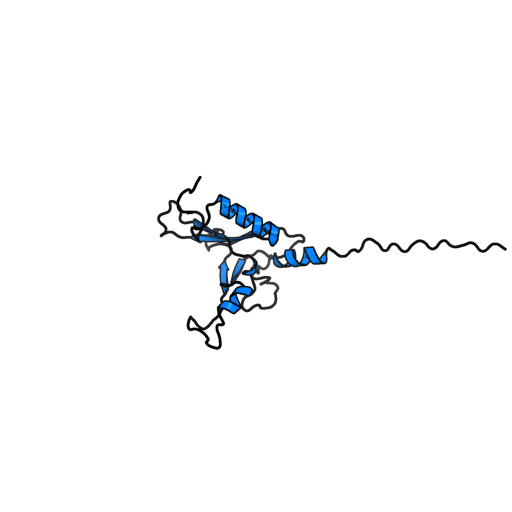25 O O . THR A 1 118 ? 6.159 -5.977 2.694 1.00 91.88 118 THR A O 1
ATOM 928 N N . ARG A 1 119 ? 6.246 -8.159 3.244 1.00 94.44 119 ARG A N 1
ATOM 929 C CA . ARG A 1 119 ? 5.288 -8.597 2.229 1.00 94.44 119 ARG A CA 1
ATOM 930 C C . ARG A 1 119 ? 3.869 -8.394 2.756 1.00 94.44 119 ARG A C 1
ATOM 932 O O . ARG A 1 119 ? 3.473 -9.035 3.726 1.00 94.44 119 ARG A O 1
ATOM 939 N N . VAL A 1 120 ? 3.096 -7.538 2.097 1.00 94.88 120 VAL A N 1
ATOM 940 C CA . VAL A 1 120 ? 1.695 -7.254 2.425 1.00 94.88 120 VAL A CA 1
ATOM 941 C C . VAL A 1 120 ? 0.811 -7.781 1.294 1.00 94.88 120 VAL A C 1
ATOM 943 O O . VAL A 1 120 ? 0.962 -7.330 0.156 1.00 94.88 120 VAL A O 1
ATOM 946 N N . PRO A 1 121 ? -0.095 -8.743 1.544 1.00 95.81 121 PRO A N 1
ATOM 947 C CA . PRO A 1 121 ? -1.000 -9.210 0.505 1.00 95.81 121 PRO A CA 1
ATOM 948 C C . PRO A 1 121 ? -1.963 -8.086 0.101 1.00 95.81 121 PRO A C 1
ATOM 950 O O . PRO A 1 121 ? -2.315 -7.221 0.899 1.00 95.81 121 PRO A O 1
ATOM 953 N N . ARG A 1 122 ? -2.382 -8.070 -1.167 1.00 95.00 122 ARG A N 1
ATOM 954 C CA . ARG A 1 122 ? -3.285 -7.033 -1.690 1.00 95.00 122 ARG A CA 1
ATOM 955 C C . ARG A 1 122 ? -4.654 -7.081 -1.010 1.00 95.00 122 ARG A C 1
ATOM 957 O O . ARG A 1 122 ? -5.277 -6.037 -0.800 1.00 95.00 122 ARG A O 1
ATOM 964 N N . GLU A 1 123 ? -5.121 -8.286 -0.710 1.00 95.19 123 GLU A N 1
ATOM 965 C CA . GLU A 1 123 ? -6.389 -8.577 -0.049 1.00 95.19 123 GLU A CA 1
ATOM 966 C C . GLU A 1 123 ? -6.154 -9.551 1.108 1.00 95.19 123 GLU A C 1
ATOM 968 O O . GLU A 1 123 ? -5.233 -10.370 1.071 1.00 95.19 123 GLU A O 1
ATOM 973 N N . THR A 1 124 ? -6.985 -9.464 2.142 1.00 92.69 124 THR A N 1
ATOM 974 C CA . THR A 1 124 ? -7.041 -10.481 3.193 1.00 92.69 124 THR A CA 1
ATOM 975 C C . THR A 1 124 ? -7.626 -11.785 2.641 1.00 92.69 124 THR A C 1
ATOM 977 O O . THR A 1 124 ? -8.253 -11.797 1.585 1.00 92.69 124 THR A O 1
ATOM 980 N N . ALA A 1 125 ? -7.494 -12.887 3.385 1.00 90.94 125 ALA A N 1
ATOM 981 C CA . ALA A 1 125 ? -8.035 -14.193 2.983 1.00 90.94 125 ALA A CA 1
ATOM 982 C C . ALA A 1 125 ? -9.552 -14.192 2.688 1.00 90.94 125 ALA A C 1
ATOM 984 O O . ALA A 1 125 ? -10.043 -15.050 1.967 1.00 90.94 125 ALA A O 1
ATOM 985 N N . TRP A 1 126 ? -10.287 -13.224 3.236 1.00 90.00 126 TRP A N 1
ATOM 986 C CA . TRP A 1 126 ? -11.732 -13.045 3.079 1.00 90.00 126 TRP A CA 1
ATOM 987 C C . TRP A 1 126 ? -12.098 -11.880 2.136 1.00 90.00 126 TRP A C 1
ATOM 989 O O . TRP A 1 126 ? -13.236 -11.421 2.131 1.00 90.00 126 TRP A O 1
ATOM 999 N N . GLY A 1 127 ? -11.142 -11.379 1.346 1.00 90.44 127 GLY A N 1
ATOM 1000 C CA . GLY A 1 127 ? -11.397 -10.445 0.241 1.00 90.44 127 GLY A CA 1
ATOM 1001 C C . GLY A 1 127 ? -11.378 -8.953 0.593 1.00 90.44 127 GLY A C 1
ATOM 1002 O O . GLY A 1 127 ? -11.648 -8.117 -0.269 1.00 90.44 127 GLY A O 1
ATOM 1003 N N . ARG A 1 128 ? -11.031 -8.553 1.826 1.00 93.50 128 ARG A N 1
ATOM 1004 C CA . ARG A 1 128 ? -10.872 -7.120 2.141 1.00 93.50 128 ARG A CA 1
ATOM 1005 C C . ARG A 1 128 ? -9.580 -6.584 1.555 1.00 93.50 128 ARG A C 1
ATOM 1007 O O . ARG A 1 128 ? -8.499 -7.077 1.860 1.00 93.50 128 ARG A O 1
ATOM 1014 N N . ARG A 1 129 ? -9.691 -5.494 0.796 1.00 93.31 129 ARG A N 1
ATOM 1015 C CA . ARG A 1 129 ? -8.557 -4.721 0.281 1.00 93.31 129 ARG A CA 1
ATOM 1016 C C . ARG A 1 129 ? -7.657 -4.255 1.432 1.00 93.31 129 ARG A C 1
ATOM 1018 O O . ARG A 1 129 ? -8.095 -3.490 2.288 1.00 93.31 129 ARG A O 1
ATOM 1025 N N . GLN A 1 130 ? -6.406 -4.705 1.430 1.00 94.94 130 GLN A N 1
ATOM 1026 C CA . GLN A 1 130 ? -5.393 -4.328 2.417 1.00 94.94 130 GLN A CA 1
ATOM 1027 C C . GLN A 1 130 ? -4.408 -3.296 1.861 1.00 94.94 130 GLN A C 1
ATOM 1029 O O . GLN A 1 130 ? -3.981 -2.417 2.604 1.00 94.94 130 GLN A O 1
ATOM 1034 N N . VAL A 1 131 ? -4.078 -3.357 0.568 1.00 95.88 131 VAL A N 1
ATOM 1035 C CA . VAL A 1 131 ? -3.206 -2.370 -0.088 1.00 95.88 131 VAL A CA 1
ATOM 1036 C C . VAL A 1 131 ? -4.003 -1.563 -1.101 1.00 95.88 131 VAL A C 1
ATOM 1038 O O . VAL A 1 131 ? -4.670 -2.120 -1.973 1.00 95.88 131 VAL A O 1
ATOM 1041 N N . LEU A 1 132 ? -3.914 -0.244 -0.978 1.00 94.38 132 LEU A N 1
ATOM 1042 C CA . LEU A 1 132 ? -4.445 0.745 -1.901 1.00 94.38 132 LEU A CA 1
ATOM 1043 C C . LEU A 1 132 ? -3.265 1.300 -2.691 1.00 94.38 132 LEU A C 1
ATOM 1045 O O . LEU A 1 132 ? -2.407 1.983 -2.138 1.00 94.38 132 LEU A O 1
ATOM 1049 N N . HIS A 1 133 ? -3.216 0.974 -3.973 1.00 92.94 133 HIS A N 1
ATOM 1050 C CA . HIS A 1 133 ? -2.175 1.437 -4.870 1.00 92.94 133 HIS A CA 1
ATOM 1051 C C . HIS A 1 133 ? -2.846 2.082 -6.078 1.00 92.94 133 HIS A C 1
ATOM 1053 O O . HIS A 1 133 ? -3.567 1.410 -6.815 1.00 92.94 133 HIS A O 1
ATOM 1059 N N . VAL A 1 134 ? -2.675 3.395 -6.207 1.00 91.38 134 VAL A N 1
ATOM 1060 C CA . VAL A 1 134 ? -3.327 4.223 -7.224 1.00 91.38 134 VAL A CA 1
ATOM 1061 C C . VAL A 1 134 ? -2.245 4.859 -8.077 1.00 91.38 134 VAL A C 1
ATOM 1063 O O . VAL A 1 134 ? -1.385 5.563 -7.554 1.00 91.38 134 VAL A O 1
ATOM 1066 N N . PHE A 1 135 ? -2.302 4.610 -9.377 1.00 90.19 135 PHE A N 1
ATOM 1067 C CA . PHE A 1 135 ? -1.441 5.205 -10.390 1.00 90.19 135 PHE A CA 1
ATOM 1068 C C . PHE A 1 135 ? -2.199 5.219 -11.720 1.00 90.19 135 PHE A C 1
ATOM 1070 O O . PHE A 1 135 ? -3.170 4.474 -11.887 1.00 90.19 135 PHE A O 1
ATOM 1077 N N . GLU A 1 136 ? -1.760 6.055 -12.654 1.00 86.00 136 GLU A N 1
ATOM 1078 C CA . GLU A 1 136 ? -2.335 6.130 -13.996 1.00 86.00 136 GLU A CA 1
ATOM 1079 C C . GLU A 1 136 ? -1.407 5.410 -14.991 1.00 86.00 136 GLU A C 1
ATOM 1081 O O . GLU A 1 136 ? -0.277 5.855 -15.202 1.00 86.00 136 GLU A O 1
ATOM 1086 N N . PRO A 1 137 ? -1.810 4.253 -15.550 1.00 82.00 137 PRO A N 1
ATOM 1087 C CA . PRO A 1 137 ? -1.016 3.564 -16.560 1.00 82.00 137 PRO A CA 1
ATOM 1088 C C . PRO A 1 137 ? -1.148 4.259 -17.921 1.00 82.00 137 PRO A C 1
ATOM 1090 O O . PRO A 1 137 ? -2.257 4.497 -18.391 1.00 82.00 137 PRO A O 1
ATOM 1093 N N . GLU A 1 138 ? -0.026 4.504 -18.597 1.00 80.56 138 GLU A N 1
ATOM 1094 C CA . GLU A 1 138 ? -0.027 5.003 -19.983 1.00 80.56 138 GLU A CA 1
ATOM 1095 C C . GLU A 1 138 ? -0.213 3.863 -21.002 1.00 80.56 138 GLU A C 1
ATOM 1097 O O . GLU A 1 138 ? -0.776 4.066 -22.075 1.00 80.56 138 GLU A O 1
ATOM 1102 N N . HIS A 1 139 ? 0.239 2.649 -20.663 1.00 78.88 139 HIS A N 1
ATOM 1103 C CA . HIS A 1 139 ? 0.204 1.468 -21.529 1.00 78.88 139 HIS A CA 1
ATOM 1104 C C . HIS A 1 139 ? -0.450 0.262 -20.832 1.00 78.88 139 HIS A C 1
ATOM 1106 O O . HIS A 1 139 ? -0.360 0.116 -19.606 1.00 78.88 139 HIS A O 1
ATOM 1112 N N . PRO A 1 140 ? -1.079 -0.661 -21.587 1.00 76.06 140 PRO A N 1
ATOM 1113 C CA . PRO A 1 140 ? -1.629 -1.886 -21.015 1.00 76.06 140 PRO A CA 1
ATOM 1114 C C . PRO A 1 140 ? -0.521 -2.747 -20.390 1.00 76.06 140 PRO A C 1
ATOM 1116 O O . PRO A 1 140 ? 0.534 -2.958 -20.984 1.00 76.06 140 PRO A O 1
ATOM 1119 N N . GLY A 1 141 ? -0.762 -3.252 -19.177 1.00 71.06 141 GLY A N 1
ATOM 1120 C CA . GLY A 1 141 ? 0.208 -4.067 -18.431 1.00 71.06 141 GLY A CA 1
ATOM 1121 C C . GLY A 1 141 ? 1.352 -3.277 -17.781 1.00 71.06 141 GLY A C 1
ATOM 1122 O O . GLY A 1 141 ? 2.275 -3.885 -17.235 1.00 71.06 141 GLY A O 1
ATOM 1123 N N . GLN A 1 142 ? 1.301 -1.942 -17.819 1.00 72.94 142 GLN A N 1
ATOM 1124 C CA . GLN A 1 142 ? 2.282 -1.074 -17.176 1.00 72.94 142 GLN A CA 1
ATOM 1125 C C . GLN A 1 142 ? 2.176 -1.149 -15.646 1.00 72.94 142 GLN A C 1
ATOM 1127 O O . GLN A 1 142 ? 1.111 -0.936 -15.066 1.00 72.94 142 GLN A O 1
ATOM 1132 N N . THR A 1 143 ? 3.301 -1.418 -14.982 1.00 70.88 143 THR A N 1
ATOM 1133 C CA . THR A 1 143 ? 3.464 -1.249 -13.532 1.00 70.88 143 THR A CA 1
ATOM 1134 C C . THR A 1 143 ? 3.912 0.175 -13.196 1.00 70.88 143 THR A C 1
ATOM 1136 O O . THR A 1 143 ? 4.520 0.863 -14.013 1.00 70.88 143 THR A O 1
ATOM 1139 N N . TRP A 1 144 ? 3.620 0.625 -11.976 1.00 64.69 144 TRP A N 1
ATOM 1140 C CA . TRP A 1 144 ? 3.827 2.006 -11.518 1.00 64.69 144 TRP A CA 1
ATOM 1141 C C . TRP A 1 144 ? 5.247 2.560 -11.725 1.00 64.69 144 TRP A C 1
ATOM 1143 O O . TRP A 1 144 ? 5.397 3.723 -12.085 1.00 64.69 144 TRP A O 1
ATOM 1153 N N . GLU A 1 145 ? 6.301 1.750 -11.574 1.00 54.41 145 GLU A N 1
ATOM 1154 C CA . GLU A 1 145 ? 7.681 2.226 -11.765 1.00 54.41 145 GLU A CA 1
ATOM 1155 C C . GLU A 1 145 ? 7.923 2.713 -13.201 1.00 54.41 145 GLU A C 1
ATOM 1157 O O . GLU A 1 145 ? 8.679 3.660 -13.432 1.00 54.41 145 GLU A O 1
ATOM 1162 N N . ALA A 1 146 ? 7.227 2.129 -14.178 1.00 52.81 146 ALA A N 1
ATOM 1163 C CA . ALA A 1 146 ? 7.307 2.578 -15.556 1.00 52.81 146 ALA A CA 1
ATOM 1164 C C . ALA A 1 146 ? 6.658 3.957 -15.765 1.00 52.81 146 ALA A C 1
ATOM 1166 O O . ALA A 1 146 ? 7.098 4.656 -16.666 1.00 52.81 146 ALA A O 1
ATOM 1167 N N . VAL A 1 147 ? 5.717 4.402 -14.916 1.00 51.34 147 VAL A N 1
ATOM 1168 C CA . VAL A 1 147 ? 5.129 5.765 -14.977 1.00 51.34 147 VAL A CA 1
ATOM 1169 C C . VAL A 1 147 ? 6.199 6.843 -14.726 1.00 51.34 147 VAL A C 1
ATOM 1171 O O . VAL A 1 147 ? 6.214 7.889 -15.378 1.00 51.34 147 VAL A O 1
ATOM 1174 N N . LYS A 1 148 ? 7.180 6.570 -13.849 1.00 46.47 148 LYS A N 1
ATOM 1175 C CA . LYS A 1 148 ? 8.322 7.478 -13.610 1.00 46.47 148 LYS A CA 1
ATOM 1176 C C . LYS A 1 148 ? 9.321 7.525 -14.766 1.00 46.47 148 LYS A C 1
ATOM 1178 O O . LYS A 1 148 ? 9.990 8.538 -14.943 1.00 46.47 148 LYS A O 1
ATOM 1183 N N . LYS A 1 149 ? 9.464 6.437 -15.530 1.00 37.50 149 LYS A N 1
ATOM 1184 C CA . LYS A 1 149 ? 10.426 6.343 -16.644 1.00 37.50 149 LYS A CA 1
ATOM 1185 C C . LYS A 1 149 ? 9.812 6.750 -17.989 1.00 37.50 149 LYS A C 1
ATOM 1187 O O . LYS A 1 149 ? 10.525 7.295 -18.828 1.00 37.50 149 LYS A O 1
ATOM 1192 N N . SER A 1 150 ? 8.517 6.520 -18.208 1.00 30.39 150 SER A N 1
ATOM 1193 C CA . SER A 1 150 ? 7.844 6.767 -19.491 1.00 30.39 150 SER A CA 1
ATOM 1194 C C . SER A 1 150 ? 7.619 8.254 -19.769 1.00 30.39 150 SER A C 1
ATOM 1196 O O . SER A 1 150 ? 7.882 8.704 -20.885 1.00 30.39 150 SER A O 1
ATOM 1198 N N . SER A 1 151 ? 7.295 9.039 -18.740 1.00 32.03 151 SER A N 1
ATOM 1199 C CA . SER A 1 151 ? 7.202 10.505 -18.823 1.00 32.03 151 SER A CA 1
ATOM 1200 C C . SER A 1 151 ? 8.532 11.181 -19.205 1.00 32.03 151 SER A C 1
ATOM 1202 O O . SER A 1 151 ? 8.532 12.243 -19.824 1.00 32.03 151 SER A O 1
ATOM 1204 N N . LEU A 1 152 ? 9.673 10.538 -18.926 1.00 36.09 152 LEU A N 1
ATOM 1205 C CA . LEU A 1 152 ? 11.004 10.967 -19.380 1.00 36.09 152 LEU A CA 1
ATOM 1206 C C . LEU A 1 152 ? 11.380 10.414 -20.766 1.00 36.09 152 LEU A C 1
ATOM 1208 O O . LEU A 1 152 ? 12.149 11.043 -21.491 1.00 36.09 152 LEU A O 1
ATOM 1212 N N . CYS A 1 153 ? 10.842 9.260 -21.166 1.00 27.19 153 CYS A N 1
ATOM 1213 C CA . CYS A 1 153 ? 11.194 8.610 -22.432 1.00 27.19 153 CYS A CA 1
ATOM 1214 C C . CYS A 1 153 ? 10.305 9.038 -23.616 1.00 27.19 153 CYS A C 1
ATOM 1216 O O . CYS A 1 153 ? 10.731 8.937 -24.766 1.00 27.19 153 CYS A O 1
ATOM 1218 N N . CYS A 1 154 ? 9.118 9.600 -23.362 1.00 28.83 154 CYS A N 1
ATOM 1219 C CA . CYS A 1 154 ? 8.260 10.179 -24.403 1.00 28.83 154 CYS A CA 1
ATOM 1220 C C . CYS A 1 154 ? 8.497 11.687 -24.631 1.00 28.83 154 CYS A C 1
ATOM 1222 O O . CYS A 1 154 ? 7.709 12.362 -25.286 1.00 28.83 154 CYS A O 1
ATOM 1224 N N . GLY A 1 155 ? 9.625 12.212 -24.145 1.00 30.94 155 GLY A N 1
ATOM 1225 C CA . GLY A 1 155 ? 10.181 13.513 -24.517 1.00 30.94 155 GLY A CA 1
ATOM 1226 C C . GLY A 1 155 ? 11.197 13.426 -25.658 1.00 30.94 155 GLY A C 1
ATOM 1227 O O . GLY A 1 155 ? 12.133 14.219 -25.694 1.00 30.94 155 GLY A O 1
ATOM 1228 N N . SER A 1 156 ? 11.081 12.459 -26.577 1.00 31.00 156 SER A N 1
ATOM 1229 C CA . SER A 1 156 ? 11.897 12.494 -27.794 1.00 31.00 156 SER A CA 1
ATOM 1230 C C . SER A 1 156 ? 11.298 13.538 -28.747 1.00 31.00 156 SER A C 1
ATOM 1232 O O . SER A 1 156 ? 10.156 13.354 -29.181 1.00 31.00 156 SER A O 1
ATOM 1234 N N . PRO A 1 157 ? 12.011 14.617 -29.124 1.00 35.16 157 PRO A N 1
ATOM 1235 C CA . PRO A 1 157 ? 11.570 15.487 -30.203 1.00 35.16 157 PRO A CA 1
ATOM 1236 C C . PRO A 1 157 ? 11.778 14.737 -31.522 1.00 35.16 157 PRO A C 1
ATOM 1238 O O . PRO A 1 157 ? 12.733 14.964 -32.260 1.00 35.16 157 PRO A O 1
ATOM 1241 N N . ARG A 1 158 ? 10.886 13.791 -31.823 1.00 32.28 158 ARG A N 1
ATOM 1242 C CA . ARG A 1 158 ? 10.839 13.077 -33.102 1.00 32.28 158 ARG A CA 1
ATOM 1243 C C . ARG A 1 158 ? 9.750 13.666 -33.999 1.00 32.28 158 ARG A C 1
ATOM 1245 O O . ARG A 1 158 ? 8.979 12.945 -34.616 1.00 32.28 158 ARG A O 1
ATOM 1252 N N . LEU A 1 159 ? 9.695 14.997 -34.054 1.00 39.81 159 LEU A N 1
ATOM 1253 C CA . LEU A 1 159 ? 8.801 15.764 -34.924 1.00 39.81 159 LEU A CA 1
ATOM 1254 C C . LEU A 1 159 ? 9.430 17.117 -35.302 1.00 39.81 159 LEU A C 1
ATOM 1256 O O . LEU A 1 159 ? 8.846 18.168 -35.091 1.00 39.81 159 LEU A O 1
ATOM 1260 N N . ALA A 1 160 ? 10.652 17.091 -35.850 1.00 40.50 160 ALA A N 1
ATOM 1261 C CA . ALA A 1 160 ? 11.204 18.184 -36.668 1.00 40.50 160 ALA A CA 1
ATOM 1262 C C . ALA A 1 160 ? 12.464 17.753 -37.452 1.00 40.50 160 ALA A C 1
ATOM 1264 O O . ALA A 1 160 ? 13.530 18.346 -37.320 1.00 40.50 160 ALA A O 1
ATOM 1265 N N . ARG A 1 161 ? 12.376 16.713 -38.289 1.00 39.94 161 ARG A N 1
ATOM 1266 C CA . ARG A 1 161 ? 13.277 16.564 -39.451 1.00 39.94 161 ARG A CA 1
ATOM 1267 C C . ARG A 1 161 ? 12.484 16.053 -40.645 1.00 39.94 161 ARG A C 1
ATOM 1269 O O . ARG A 1 161 ? 12.600 14.901 -41.042 1.00 39.94 161 ARG A O 1
ATOM 1276 N N . LEU A 1 162 ? 11.678 16.938 -41.219 1.00 43.66 162 LEU A N 1
ATOM 1277 C CA . LEU A 1 162 ? 11.385 16.856 -42.645 1.00 43.66 162 LEU A CA 1
ATOM 1278 C C . LEU A 1 162 ? 12.631 17.388 -43.371 1.00 43.66 162 LEU A C 1
ATOM 1280 O O . LEU A 1 162 ? 13.010 18.536 -43.124 1.00 43.66 162 LEU A O 1
ATOM 1284 N N . PRO A 1 163 ? 13.319 16.598 -44.212 1.00 40.84 163 PRO A N 1
ATOM 1285 C CA . PRO A 1 163 ? 14.363 17.149 -45.058 1.00 40.84 163 PRO A CA 1
ATOM 1286 C C . PRO A 1 163 ? 13.710 18.151 -46.012 1.00 40.84 163 PRO A C 1
ATOM 1288 O O . PRO A 1 163 ? 12.760 17.821 -46.721 1.00 40.84 163 PRO A O 1
ATOM 1291 N N . ALA A 1 164 ? 14.200 19.391 -46.001 1.00 50.53 164 ALA A N 1
ATOM 1292 C CA . ALA A 1 164 ? 13.776 20.412 -46.944 1.00 50.53 164 ALA A CA 1
ATOM 1293 C C . ALA A 1 164 ? 13.916 19.865 -48.373 1.00 50.53 164 ALA A C 1
ATOM 1295 O O . ALA A 1 164 ? 15.004 19.462 -48.791 1.00 50.53 164 ALA A O 1
ATOM 1296 N N . LEU A 1 165 ? 12.799 19.837 -49.103 1.00 48.44 165 LEU A N 1
ATOM 1297 C CA . LEU A 1 165 ? 12.749 19.518 -50.525 1.00 48.44 165 LEU A CA 1
ATOM 1298 C C . LEU A 1 165 ? 13.793 20.364 -51.262 1.00 48.44 165 LEU A C 1
ATOM 1300 O O . LEU A 1 165 ? 13.695 21.590 -51.348 1.00 48.44 165 LEU A O 1
ATOM 1304 N N . ARG A 1 166 ? 14.824 19.694 -51.776 1.00 46.31 166 ARG A N 1
ATOM 1305 C CA . ARG A 1 166 ? 15.887 20.299 -52.574 1.00 46.31 166 ARG A CA 1
ATOM 1306 C C . ARG A 1 166 ? 15.250 20.772 -53.883 1.00 46.31 166 ARG A C 1
ATOM 1308 O O . ARG A 1 166 ? 14.892 19.946 -54.719 1.00 46.31 166 ARG A O 1
ATOM 1315 N N . LYS A 1 167 ? 15.076 22.087 -54.065 1.00 47.28 167 LYS A N 1
ATOM 1316 C CA . LYS A 1 167 ? 14.659 22.651 -55.359 1.00 47.28 167 LYS A CA 1
ATOM 1317 C C . LYS A 1 167 ? 15.678 22.227 -56.421 1.00 47.28 167 LYS A C 1
ATOM 1319 O O . LYS A 1 167 ? 16.832 22.651 -56.385 1.00 47.28 167 LYS A O 1
ATOM 1324 N N . VAL A 1 168 ? 15.242 21.384 -57.352 1.00 55.84 168 VAL A N 1
ATOM 1325 C CA . VAL A 1 168 ? 15.967 21.073 -58.585 1.00 55.84 168 VAL A CA 1
ATOM 1326 C C . VAL A 1 168 ? 16.028 22.366 -59.396 1.00 55.84 168 VAL A C 1
ATOM 1328 O O . VAL A 1 168 ? 15.008 22.870 -59.859 1.00 55.84 168 VAL A O 1
ATOM 1331 N N . LYS A 1 169 ? 17.220 22.958 -59.506 1.00 52.69 169 LYS A N 1
ATOM 1332 C CA . LYS A 1 169 ? 17.463 24.097 -60.392 1.00 52.69 169 LYS A CA 1
ATOM 1333 C C . LYS A 1 169 ? 17.626 23.528 -61.802 1.00 52.69 169 LYS A C 1
ATOM 1335 O O . LYS A 1 169 ? 18.612 22.846 -62.075 1.00 52.69 169 LYS A O 1
ATOM 1340 N N . ASN A 1 170 ? 16.623 23.753 -62.648 1.00 47.44 170 ASN A N 1
ATOM 1341 C CA . ASN A 1 170 ? 16.641 23.371 -64.057 1.00 47.44 170 ASN A CA 1
ATOM 1342 C C . ASN A 1 170 ? 17.896 23.926 -64.740 1.00 47.44 170 ASN A C 1
ATOM 1344 O O . ASN A 1 170 ? 18.186 25.120 -64.648 1.00 47.44 170 ASN A O 1
ATOM 1348 N N . ARG A 1 171 ? 18.627 23.040 -65.420 1.00 50.06 171 ARG A N 1
ATOM 1349 C CA . ARG A 1 171 ? 19.617 23.408 -66.432 1.00 50.06 171 ARG A CA 1
ATOM 1350 C C . ARG A 1 171 ? 18.841 23.832 -67.678 1.00 50.06 171 ARG A C 1
ATOM 1352 O O . ARG A 1 171 ? 18.124 23.016 -68.247 1.00 50.06 171 ARG A O 1
ATOM 1359 N N . GLY A 1 172 ? 18.958 25.102 -68.039 1.00 52.72 172 GLY A N 1
ATOM 1360 C CA . GLY A 1 172 ? 18.616 25.631 -69.355 1.00 52.72 172 GLY A CA 1
ATOM 1361 C C . GLY A 1 172 ? 19.905 26.082 -70.037 1.00 52.72 172 GLY A C 1
ATOM 1362 O O . GLY A 1 172 ? 20.833 26.483 -69.335 1.00 52.72 172 GLY A O 1
ATOM 1363 N N . MET A 1 173 ? 19.927 25.902 -71.356 1.00 41.19 173 MET A N 1
ATOM 1364 C CA . MET A 1 173 ? 21.018 26.095 -72.322 1.00 41.19 173 MET A CA 1
ATOM 1365 C C . MET A 1 173 ? 21.791 27.407 -72.182 1.00 41.19 173 MET A C 1
ATOM 1367 O O . MET A 1 173 ? 21.163 28.428 -71.828 1.00 41.19 173 MET A O 1
#

Radius of gyration: 23.76 Å; chains: 1; bounding box: 47×42×94 Å

InterPro domains:
  IPR006429 Phage portal protein, lambda family [PF05136] (3-143)

pLDDT: mean 74.62, std 21.47, range [27.19, 95.88]

Sequence (173 aa):
MWKGSNCHCDASRRLPFSAMLGLAMRSFLMGGEILATAEWLSNRGNYYATAIRIIHPARLCNPNDRMDTDRLRAGVELDHHGAPRAYHIRQALPGDCFLYFPRGEASLGDGNGPYIWTRVPRETAWGRRQVLHVFEPEHPGQTWEAVKKSSLCCGSPRLARLPALRKVKNRGM

Foldseek 3Di:
DDPDDQLQQAPVSPDHPVVVVVVQVVLCVVQQKWKKFFDAQPPPPDPGRTHIYTDRLQQFADQVNDDDDPQADSQFGADPVLHTFKGKGFPDHPVCQVVQDDPDDNPDDPSDGSRDIDIGTCADPVGHGGMDMDGDDPDPSDDSVVVVVVVVVVPDPPDPDPPPDDPDDDDDD

Organism: NCBI:txid2126335

Secondary structure (DSSP, 8-state):
----GGGTTBTTS-S-HHHHHHHHHHHHHHHSEEEEEEEE-GGG--S--EEEEEE-GGGB--GGGPPP-SSEETTEEE-TTS-EEEEEEESS-TGGGGGG--TT---SSTT--S--EEEEESB-TTS-B-EEEEE--SSTT--HHHHHHHHHHT----S--PPP---------